Protein AF-A0A662KEY3-F1 (afdb_monomer_lite)

pLDDT: mean 93.55, std 8.02, range [54.94, 98.5]

Sequence (90 aa):
MKEKNYEIYVLPHSHIDTCWYWDYPKAKTYSRKVLENALNLLKEDPNYTFCQDQVTVLKAFWEELDDENRRLLKAFIKEGRFEVVGGMYV

Structure (mmCIF, N/CA/C/O backbone):
data_AF-A0A662KEY3-F1
#
_entry.id   AF-A0A662KEY3-F1
#
loop_
_atom_site.group_PDB
_atom_site.id
_atom_site.type_symbol
_atom_site.label_atom_id
_atom_site.label_alt_id
_atom_site.label_comp_id
_atom_site.label_asym_id
_atom_site.label_entity_id
_atom_site.label_seq_id
_atom_site.pdbx_PDB_ins_code
_atom_site.Cartn_x
_atom_site.Cartn_y
_atom_site.Cartn_z
_atom_site.occupancy
_atom_site.B_iso_or_equiv
_atom_site.auth_seq_id
_atom_site.auth_comp_id
_atom_site.auth_asym_id
_atom_site.auth_atom_id
_atom_site.pdbx_PDB_model_num
ATOM 1 N N . MET A 1 1 ? -28.066 19.401 28.586 1.00 54.94 1 MET A N 1
ATOM 2 C CA . MET A 1 1 ? -27.758 19.351 27.139 1.00 54.94 1 MET A CA 1
ATOM 3 C C . MET A 1 1 ? -27.459 17.897 26.803 1.00 54.94 1 MET A C 1
ATOM 5 O O . MET A 1 1 ? -26.724 17.295 27.569 1.00 54.94 1 MET A O 1
ATOM 9 N N . LYS A 1 2 ? -28.081 17.293 25.778 1.00 61.28 2 LYS A N 1
ATOM 10 C CA . LYS A 1 2 ? 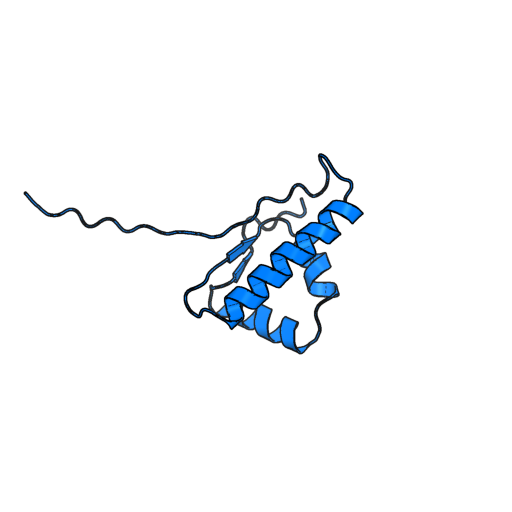-27.727 15.918 25.372 1.00 61.28 2 LYS A CA 1
ATOM 11 C C . LYS A 1 2 ? -26.314 15.947 24.787 1.00 61.28 2 LYS A C 1
ATOM 13 O O . LYS A 1 2 ? -26.077 16.733 23.871 1.00 61.28 2 LYS A O 1
ATOM 18 N N . GLU A 1 3 ? -25.408 15.132 25.317 1.00 74.94 3 GLU A N 1
ATOM 19 C CA . GLU A 1 3 ? -24.106 14.899 24.691 1.00 74.94 3 GLU A CA 1
ATOM 20 C C . GLU A 1 3 ? -24.334 14.345 23.282 1.00 74.94 3 GLU A C 1
A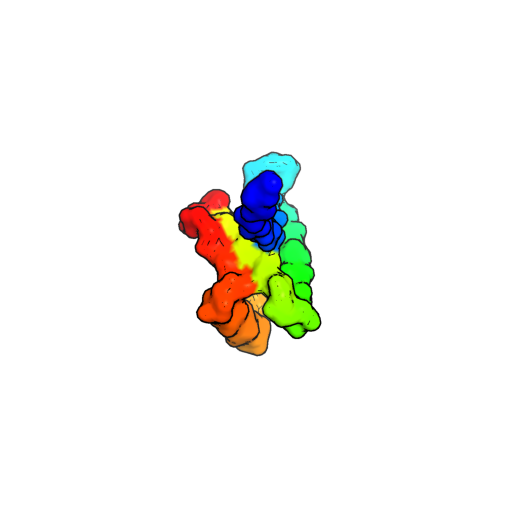TOM 22 O O . GLU A 1 3 ? -25.103 13.402 23.082 1.00 74.94 3 GLU A O 1
ATOM 27 N N . LYS A 1 4 ? -23.729 14.993 22.285 1.00 78.94 4 LYS A N 1
ATOM 28 C CA . LYS A 1 4 ? -23.674 14.468 20.923 1.00 78.94 4 LYS A CA 1
ATOM 29 C C . LYS A 1 4 ? -22.405 13.636 20.815 1.00 78.94 4 LYS A C 1
ATOM 31 O O . LYS A 1 4 ? -21.317 14.192 20.926 1.00 78.94 4 LYS A O 1
ATOM 36 N N . ASN A 1 5 ? -22.554 12.339 20.566 1.00 86.81 5 ASN A N 1
ATOM 37 C CA . ASN A 1 5 ? -21.433 11.499 20.165 1.00 86.81 5 ASN A CA 1
ATOM 38 C C . ASN A 1 5 ? -21.179 11.704 18.672 1.00 86.81 5 ASN A C 1
ATOM 40 O O . ASN A 1 5 ? -22.090 11.545 17.860 1.00 86.81 5 ASN A O 1
ATOM 44 N N . TYR A 1 6 ? -19.947 12.074 18.334 1.00 90.88 6 TYR A N 1
ATOM 45 C CA . TYR A 1 6 ? -19.460 12.116 16.962 1.00 90.88 6 TYR A CA 1
ATOM 46 C C . TYR A 1 6 ? -18.515 10.947 16.752 1.00 90.88 6 TYR A C 1
ATOM 48 O O . TYR A 1 6 ? -17.656 10.681 17.591 1.00 90.88 6 TYR A O 1
ATOM 56 N N . GLU A 1 7 ? -18.668 10.279 15.620 1.00 94.38 7 GLU A N 1
ATOM 57 C CA . GLU A 1 7 ? -17.713 9.291 15.150 1.00 94.38 7 GLU A CA 1
ATOM 58 C C . GLU A 1 7 ? -16.821 9.962 14.106 1.00 94.38 7 GLU A C 1
ATOM 60 O O . GLU A 1 7 ? -17.314 10.633 13.196 1.00 94.38 7 GLU A O 1
ATOM 65 N N . ILE A 1 8 ? -15.507 9.855 14.288 1.00 93.06 8 ILE A N 1
ATOM 66 C CA . ILE A 1 8 ? -14.512 10.470 13.410 1.00 93.06 8 ILE A CA 1
ATOM 67 C C . ILE A 1 8 ? -13.675 9.346 12.823 1.00 93.06 8 ILE A C 1
ATOM 69 O O . ILE A 1 8 ? -13.010 8.618 13.557 1.00 93.06 8 ILE A O 1
ATOM 73 N N . TYR A 1 9 ? -13.679 9.246 11.499 1.00 92.81 9 TYR A N 1
ATOM 74 C CA . TYR A 1 9 ? -12.831 8.319 10.766 1.00 92.81 9 TYR A CA 1
ATOM 75 C C . TYR A 1 9 ? -11.646 9.075 10.177 1.00 92.81 9 TYR A C 1
ATOM 77 O O . TYR A 1 9 ? -11.816 10.093 9.504 1.00 92.81 9 TYR A O 1
ATOM 85 N N . VAL A 1 10 ? -10.444 8.564 10.424 1.00 94.31 10 VAL A N 1
ATOM 86 C CA . VAL A 1 10 ? -9.208 9.059 9.818 1.00 94.31 10 VAL A CA 1
ATOM 87 C C . VAL A 1 10 ? -8.756 8.009 8.815 1.00 94.31 10 VAL A C 1
ATOM 89 O O . VAL A 1 10 ? -8.506 6.874 9.205 1.00 94.31 10 VAL A O 1
ATOM 92 N N . LEU A 1 11 ? -8.680 8.382 7.536 1.00 92.75 11 LEU A N 1
ATOM 93 C CA . LEU A 1 11 ? -8.298 7.480 6.450 1.00 92.75 11 LEU A CA 1
ATOM 94 C C . LEU A 1 11 ? -6.973 7.950 5.840 1.00 92.75 11 LEU A C 1
ATOM 96 O O . LEU A 1 11 ? -6.960 8.937 5.098 1.00 92.75 11 LEU A O 1
ATOM 100 N N . PRO A 1 12 ? -5.851 7.289 6.158 1.00 97.19 12 PRO A N 1
ATOM 101 C CA . PRO A 1 12 ? -4.574 7.578 5.524 1.00 97.19 12 PRO A CA 1
ATOM 102 C C . PRO A 1 12 ? -4.603 7.232 4.029 1.00 97.19 12 PRO A C 1
ATOM 104 O O . PRO A 1 12 ? -5.013 6.142 3.639 1.00 97.19 12 PRO A O 1
ATOM 107 N N . HIS A 1 13 ? -4.145 8.170 3.204 1.00 95.94 13 HIS A N 1
ATOM 108 C CA . HIS A 1 13 ? -4.142 8.088 1.743 1.00 95.94 13 HIS A CA 1
ATOM 109 C C . HIS A 1 13 ? -2.966 8.895 1.180 1.00 95.94 13 HIS A C 1
ATOM 111 O O . HIS A 1 13 ? -2.533 9.876 1.797 1.00 95.94 13 HIS A O 1
ATOM 117 N N . SER A 1 14 ? -2.477 8.531 -0.008 1.00 94.69 14 SER A N 1
ATOM 118 C CA . SER A 1 14 ? -1.531 9.352 -0.764 1.00 94.69 14 SER A CA 1
ATOM 119 C C . SER A 1 14 ? -2.023 9.564 -2.190 1.00 94.69 14 SER A C 1
ATOM 121 O O . SER A 1 14 ? -2.035 8.639 -2.993 1.00 94.69 14 SER A O 1
ATOM 123 N N . HIS A 1 15 ? -2.363 10.811 -2.521 1.00 93.50 15 HIS A N 1
ATOM 124 C CA . HIS A 1 15 ? -2.676 11.178 -3.901 1.00 93.50 15 HIS A CA 1
ATOM 125 C C . HIS A 1 15 ? -1.414 11.091 -4.756 1.00 93.50 15 HIS A C 1
ATOM 127 O O . HIS A 1 15 ? -0.399 11.709 -4.413 1.00 93.50 15 HIS A O 1
ATOM 133 N N . ILE A 1 16 ? -1.473 10.344 -5.859 1.00 92.75 16 ILE A N 1
ATOM 134 C CA . ILE A 1 16 ? -0.335 10.157 -6.757 1.00 92.75 16 ILE A CA 1
ATOM 135 C C . ILE A 1 16 ? -0.759 10.445 -8.190 1.00 92.75 16 ILE A C 1
ATOM 137 O O . ILE A 1 16 ? -1.402 9.630 -8.846 1.00 92.75 16 ILE A O 1
ATOM 141 N N . ASP A 1 17 ? -0.281 11.564 -8.725 1.00 93.44 17 ASP A N 1
ATOM 142 C CA . ASP A 1 17 ? -0.379 11.824 -10.155 1.00 93.44 17 ASP A CA 1
ATOM 143 C C . ASP A 1 17 ? 0.648 10.974 -10.911 1.00 93.44 17 ASP A C 1
ATOM 145 O O . ASP A 1 17 ? 1.864 11.168 -10.808 1.00 93.44 17 ASP A O 1
ATOM 149 N N . THR A 1 18 ? 0.154 10.014 -11.689 1.00 90.56 18 THR A N 1
ATOM 150 C CA . THR A 1 18 ? 0.984 9.045 -12.420 1.00 90.56 18 THR A CA 1
ATOM 151 C C . THR A 1 18 ? 1.754 9.675 -13.579 1.00 90.56 18 THR A C 1
ATOM 153 O O . THR A 1 18 ? 2.801 9.156 -13.964 1.00 90.56 18 THR A O 1
ATOM 156 N N . CYS A 1 19 ? 1.267 10.799 -14.112 1.00 90.69 19 CYS A N 1
ATOM 157 C CA . CYS A 1 19 ? 1.931 11.655 -15.095 1.00 90.69 19 CYS A CA 1
ATOM 158 C C . CYS A 1 19 ? 1.435 13.101 -14.935 1.00 90.69 19 CYS A C 1
ATOM 160 O O . CYS A 1 19 ? 0.372 13.454 -15.443 1.00 90.69 19 CYS A O 1
ATOM 162 N N . TRP A 1 20 ? 2.210 13.943 -14.250 1.00 91.25 20 TRP A N 1
ATOM 163 C CA . TRP A 1 20 ? 1.935 15.382 -14.141 1.00 91.25 20 TRP A CA 1
ATOM 164 C C . TRP A 1 20 ? 3.240 16.179 -14.123 1.00 91.25 20 TRP A C 1
ATOM 166 O O . TRP A 1 20 ? 3.785 16.484 -15.180 1.00 91.25 20 TRP A O 1
ATOM 176 N N . TYR A 1 21 ? 3.785 16.473 -12.937 1.00 93.62 21 TYR A N 1
ATOM 177 C CA . TYR A 1 21 ? 5.085 17.141 -12.809 1.00 93.62 21 TYR A CA 1
ATOM 178 C C . TYR A 1 21 ? 6.261 16.226 -13.189 1.00 93.62 21 TYR A C 1
ATOM 180 O O . TYR A 1 21 ? 7.309 16.688 -13.644 1.00 93.62 21 TYR A O 1
ATOM 188 N N . TRP A 1 22 ? 6.085 14.918 -13.004 1.00 94.75 22 TRP A N 1
ATOM 189 C CA . TRP A 1 22 ? 7.031 13.889 -13.412 1.00 94.75 22 TRP A CA 1
ATOM 190 C C . TRP A 1 22 ? 6.415 12.958 -14.446 1.00 94.75 22 TRP A C 1
ATOM 192 O O . TRP A 1 22 ? 5.194 12.806 -14.517 1.00 94.75 22 TRP A O 1
ATOM 202 N N . ASP A 1 23 ? 7.290 12.318 -15.215 1.00 95.88 23 ASP A N 1
ATOM 203 C CA . ASP A 1 23 ? 6.924 11.182 -16.041 1.00 95.88 23 ASP A CA 1
ATOM 204 C C . ASP A 1 23 ? 6.642 9.941 -15.179 1.00 95.88 23 ASP A C 1
ATOM 206 O O . ASP A 1 23 ? 7.013 9.853 -14.001 1.00 95.88 23 ASP A O 1
ATOM 210 N N . TYR A 1 24 ? 5.980 8.955 -15.786 1.00 94.31 24 TYR A N 1
ATOM 211 C CA . TYR A 1 24 ? 5.579 7.738 -15.088 1.00 94.31 24 TYR A CA 1
ATOM 212 C C . TYR A 1 24 ? 6.736 6.987 -14.406 1.00 94.31 24 TYR A C 1
ATOM 214 O O . TYR A 1 24 ? 6.562 6.592 -13.255 1.00 94.31 24 TYR A O 1
ATOM 222 N N . PRO A 1 25 ? 7.926 6.792 -15.016 1.00 95.25 25 PRO A N 1
ATOM 223 C CA . PRO A 1 25 ? 9.031 6.098 -14.348 1.00 95.25 25 PRO A CA 1
ATOM 224 C C . PRO A 1 25 ? 9.444 6.747 -13.022 1.00 95.25 25 PRO A C 1
ATOM 226 O O . PRO A 1 25 ? 9.690 6.054 -12.023 1.00 95.25 25 PRO A O 1
ATOM 229 N N . LYS A 1 26 ? 9.493 8.082 -12.989 1.00 95.62 26 LYS A N 1
ATOM 230 C CA . LYS A 1 26 ? 9.829 8.810 -11.771 1.00 95.62 26 LYS A CA 1
ATOM 231 C C . LYS A 1 26 ? 8.677 8.778 -10.772 1.00 95.62 26 LYS A C 1
ATOM 233 O O . LYS A 1 26 ? 8.939 8.474 -9.608 1.00 95.62 26 LYS A O 1
ATOM 238 N N . ALA A 1 27 ? 7.432 8.989 -11.208 1.00 94.88 27 ALA A N 1
ATOM 239 C CA . ALA A 1 27 ? 6.255 8.840 -10.348 1.00 94.88 27 ALA A CA 1
ATOM 240 C C . ALA A 1 27 ? 6.225 7.448 -9.694 1.00 94.88 27 ALA A C 1
ATOM 242 O O . ALA A 1 27 ? 6.269 7.355 -8.470 1.00 94.88 27 ALA A O 1
ATOM 243 N N . LYS A 1 28 ? 6.328 6.377 -10.495 1.00 95.38 28 LYS A N 1
ATOM 244 C CA . LYS A 1 28 ? 6.396 4.975 -10.053 1.00 95.38 28 LYS A CA 1
ATOM 245 C C . LYS A 1 28 ? 7.446 4.755 -8.957 1.00 95.38 28 LYS A C 1
ATOM 247 O O . LYS A 1 28 ? 7.164 4.086 -7.966 1.00 95.38 28 LYS A O 1
ATOM 252 N N . THR A 1 29 ? 8.645 5.324 -9.108 1.00 95.69 29 THR A N 1
ATOM 253 C CA . THR A 1 29 ? 9.731 5.177 -8.120 1.00 95.69 29 THR A CA 1
ATOM 254 C C . THR A 1 29 ? 9.360 5.778 -6.762 1.00 95.69 29 THR A C 1
ATOM 256 O O . THR A 1 29 ? 9.656 5.189 -5.721 1.00 95.69 29 THR A O 1
ATOM 259 N N . TYR A 1 30 ? 8.710 6.944 -6.743 1.00 95.50 30 TYR A N 1
ATOM 260 C CA . TYR A 1 30 ? 8.250 7.559 -5.495 1.00 95.50 30 TYR A CA 1
ATOM 261 C C . TYR A 1 30 ? 7.020 6.851 -4.926 1.00 95.50 30 TYR A C 1
ATOM 263 O O . TYR A 1 30 ? 6.973 6.617 -3.719 1.00 95.50 30 TYR A O 1
ATOM 271 N N . SER A 1 31 ? 6.078 6.434 -5.775 1.00 95.69 31 SER A N 1
ATOM 272 C CA . SER A 1 31 ? 4.908 5.655 -5.361 1.00 95.69 31 SER A CA 1
ATOM 273 C C . SER A 1 31 ? 5.308 4.360 -4.671 1.00 95.69 31 SER A C 1
ATOM 275 O O . SER A 1 31 ? 4.737 4.016 -3.641 1.00 95.69 31 SER A O 1
ATOM 277 N N . ARG A 1 32 ? 6.341 3.67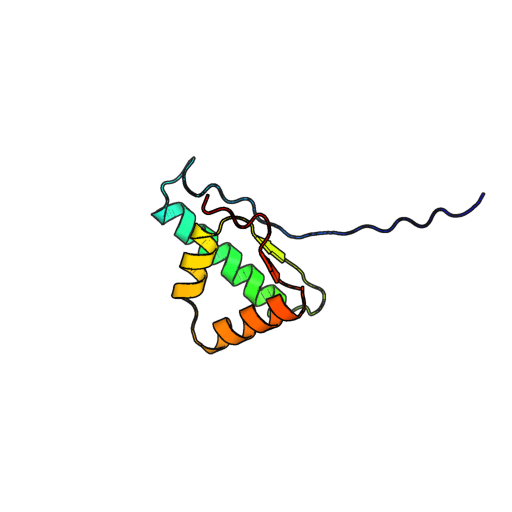7 -5.180 1.00 95.81 32 ARG A N 1
ATOM 278 C CA . ARG A 1 32 ? 6.897 2.486 -4.533 1.00 95.81 32 ARG A CA 1
ATOM 279 C C . ARG A 1 32 ? 7.304 2.779 -3.088 1.00 95.81 32 ARG A C 1
ATOM 281 O O . ARG A 1 32 ? 6.890 2.052 -2.198 1.00 95.81 32 ARG A O 1
ATOM 288 N N . LYS A 1 33 ? 8.050 3.860 -2.842 1.00 96.81 33 LYS A N 1
ATOM 289 C CA . LYS A 1 33 ? 8.496 4.227 -1.484 1.00 96.81 33 LYS A CA 1
ATOM 290 C C . LYS A 1 33 ? 7.322 4.507 -0.546 1.00 96.81 33 LYS A C 1
ATOM 292 O O . LYS A 1 33 ? 7.364 4.122 0.617 1.00 96.81 33 LYS A O 1
ATOM 297 N N . VAL A 1 34 ? 6.278 5.170 -1.047 1.00 97.56 34 VAL A N 1
ATOM 298 C CA . VAL A 1 34 ? 5.045 5.412 -0.280 1.00 97.56 34 VAL A CA 1
ATOM 299 C C . VAL A 1 34 ? 4.390 4.085 0.108 1.00 97.56 34 VAL A C 1
ATOM 301 O O . VAL A 1 34 ? 4.092 3.872 1.281 1.00 97.56 34 VAL A O 1
ATOM 304 N N . LEU A 1 35 ? 4.226 3.174 -0.853 1.00 97.81 35 LEU A N 1
ATOM 305 C CA . LEU A 1 35 ? 3.574 1.882 -0.636 1.00 97.81 35 LEU A CA 1
ATOM 306 C C . LEU A 1 35 ? 4.405 0.931 0.241 1.00 97.81 35 LEU A C 1
ATOM 308 O O . LEU A 1 35 ? 3.838 0.207 1.055 1.00 97.81 35 LEU A O 1
ATOM 312 N N . GLU A 1 36 ? 5.736 0.960 0.141 1.00 97.94 36 GLU A N 1
ATOM 313 C CA . GLU A 1 36 ? 6.635 0.227 1.045 1.00 97.94 36 GLU A CA 1
ATOM 314 C C . GLU A 1 36 ? 6.502 0.717 2.488 1.00 97.94 36 GLU A C 1
ATOM 316 O O . GLU A 1 36 ? 6.379 -0.092 3.408 1.00 97.94 36 GLU A O 1
ATOM 321 N N . ASN A 1 37 ? 6.473 2.036 2.689 1.00 98.12 37 ASN A N 1
ATOM 322 C CA . ASN A 1 37 ? 6.282 2.615 4.014 1.00 98.12 37 ASN A CA 1
ATOM 323 C C . ASN A 1 37 ? 4.900 2.268 4.579 1.00 98.12 37 ASN A C 1
ATOM 325 O O . ASN A 1 37 ? 4.808 1.865 5.736 1.00 98.12 37 ASN A O 1
ATOM 329 N N . ALA A 1 38 ? 3.841 2.350 3.766 1.00 98.19 38 ALA A N 1
ATOM 330 C CA . ALA A 1 38 ? 2.501 1.932 4.174 1.00 98.19 38 ALA A CA 1
ATOM 331 C C . ALA A 1 38 ? 2.467 0.442 4.562 1.00 98.19 38 ALA A C 1
ATOM 333 O O . ALA A 1 38 ? 1.902 0.086 5.595 1.00 98.19 38 ALA A O 1
ATOM 334 N N . LEU A 1 39 ? 3.121 -0.430 3.786 1.00 98.38 39 LEU A N 1
ATOM 335 C CA . LEU A 1 39 ? 3.216 -1.858 4.093 1.00 98.38 39 LEU A CA 1
ATOM 336 C C . LEU A 1 39 ? 3.971 -2.125 5.405 1.00 98.38 39 LEU A C 1
ATOM 338 O O . LEU A 1 39 ? 3.581 -3.019 6.153 1.00 98.38 39 LEU A O 1
ATOM 342 N N . ASN A 1 40 ? 5.030 -1.371 5.699 1.00 98.44 40 ASN A N 1
ATOM 343 C CA . ASN A 1 40 ? 5.757 -1.499 6.963 1.00 98.44 40 ASN A CA 1
ATOM 344 C C . ASN A 1 40 ? 4.915 -1.018 8.151 1.00 98.44 40 ASN A C 1
ATOM 346 O O . ASN A 1 40 ? 4.800 -1.740 9.136 1.00 98.44 40 ASN A O 1
ATOM 350 N N . LEU A 1 41 ? 4.225 0.117 8.020 1.00 98.50 41 LEU A N 1
ATOM 351 C CA . LEU A 1 41 ? 3.304 0.611 9.049 1.00 98.50 41 LEU A CA 1
ATOM 352 C C . LEU A 1 41 ? 2.160 -0.376 9.325 1.00 98.50 41 LEU A C 1
ATOM 354 O O . LEU A 1 41 ? 1.799 -0.590 10.479 1.00 98.50 41 LEU A O 1
ATOM 358 N N . LEU A 1 42 ? 1.641 -1.052 8.294 1.00 98.38 42 LEU A N 1
ATOM 359 C CA . LEU A 1 42 ? 0.641 -2.112 8.467 1.00 98.38 42 LEU A CA 1
ATOM 360 C C . LEU A 1 42 ? 1.159 -3.304 9.289 1.00 98.38 42 LEU A C 1
ATOM 362 O O . LEU A 1 42 ? 0.383 -3.918 10.030 1.00 98.38 42 LEU A O 1
ATOM 366 N N . LYS A 1 43 ? 2.453 -3.632 9.176 1.00 98.19 43 LYS A N 1
ATOM 367 C CA . LYS A 1 43 ? 3.099 -4.683 9.979 1.00 98.19 43 LYS A CA 1
ATOM 368 C C . LYS A 1 43 ? 3.335 -4.238 11.423 1.00 98.19 43 LYS A C 1
ATOM 370 O O . LYS A 1 43 ? 3.242 -5.066 12.323 1.00 98.19 43 LYS A O 1
ATOM 375 N N . GLU A 1 44 ? 3.669 -2.967 11.628 1.00 98.38 44 GLU A N 1
ATOM 376 C CA . GLU A 1 44 ? 4.096 -2.429 12.925 1.00 98.38 44 GLU A CA 1
ATOM 377 C C . GLU A 1 44 ? 2.927 -2.036 13.838 1.00 98.38 44 GLU A C 1
ATOM 379 O O . GLU A 1 44 ? 2.987 -2.291 15.040 1.00 98.38 44 GLU A O 1
ATOM 384 N N . ASP A 1 45 ? 1.861 -1.449 13.289 1.00 97.81 45 ASP A N 1
ATOM 385 C CA . ASP A 1 45 ? 0.713 -0.970 14.066 1.00 97.81 45 ASP A CA 1
ATOM 386 C C . ASP A 1 45 ? -0.583 -1.652 13.610 1.00 97.81 45 ASP A C 1
ATOM 388 O O . ASP A 1 45 ? -1.070 -1.324 12.530 1.00 97.81 45 ASP A O 1
ATOM 392 N N . PRO A 1 46 ? -1.203 -2.538 14.418 1.00 96.19 46 PRO A N 1
ATOM 393 C CA . PRO A 1 46 ? -2.438 -3.240 14.057 1.00 96.19 46 PRO A CA 1
ATOM 394 C C . PRO A 1 46 ? -3.650 -2.319 13.840 1.00 96.19 46 PRO A C 1
ATOM 396 O O . PRO A 1 46 ? -4.626 -2.759 13.234 1.00 96.19 46 PRO A O 1
ATOM 399 N N . ASN A 1 47 ? -3.607 -1.063 14.296 1.00 96.19 47 ASN A N 1
ATOM 400 C CA . ASN A 1 47 ? -4.680 -0.085 14.085 1.00 96.19 47 ASN A CA 1
ATOM 401 C C . ASN A 1 47 ? -4.460 0.785 12.844 1.00 96.19 47 ASN A C 1
ATOM 403 O O . ASN A 1 47 ? -5.367 1.513 12.436 1.00 96.19 47 ASN A O 1
ATOM 407 N N . TYR A 1 48 ? -3.274 0.726 12.237 1.00 98.00 48 TYR A N 1
ATOM 408 C CA . TYR A 1 48 ? -2.998 1.480 11.028 1.00 98.00 48 TYR A CA 1
ATOM 409 C C . TYR A 1 48 ? -3.839 0.950 9.865 1.00 98.00 48 TYR A C 1
ATOM 411 O O . TYR A 1 48 ? -3.949 -0.266 9.660 1.00 98.00 48 TYR A O 1
ATOM 419 N N . THR A 1 49 ? -4.405 1.888 9.109 1.00 98.06 49 THR A N 1
ATOM 420 C CA . THR A 1 49 ? -5.129 1.649 7.862 1.00 98.06 49 THR A CA 1
ATOM 421 C C . THR A 1 49 ? -4.533 2.510 6.754 1.00 98.06 49 THR A C 1
ATOM 423 O O . THR A 1 49 ? -3.904 3.533 7.024 1.00 98.06 49 THR A O 1
ATOM 426 N N . PHE A 1 50 ? -4.702 2.098 5.503 1.00 98.19 50 PHE A N 1
ATOM 427 C CA . PHE A 1 50 ? -4.271 2.870 4.343 1.00 98.19 50 PHE A CA 1
ATOM 428 C C . PHE A 1 50 ? -5.166 2.562 3.147 1.00 98.19 50 PHE A C 1
ATOM 430 O O . PHE A 1 50 ? -5.597 1.420 2.976 1.00 98.19 50 PHE A O 1
ATOM 437 N N . CYS A 1 51 ? -5.418 3.545 2.291 1.00 96.88 51 CYS A N 1
ATOM 438 C CA . CYS A 1 51 ? -6.059 3.307 1.005 1.00 96.88 51 CYS A CA 1
ATOM 439 C C . CYS A 1 51 ? -5.287 3.934 -0.154 1.00 96.88 51 CYS A C 1
ATOM 441 O O . CYS A 1 51 ? -4.583 4.929 0.020 1.00 96.88 51 CYS A O 1
ATOM 443 N N . GLN A 1 52 ? -5.424 3.331 -1.337 1.00 96.06 52 GLN A N 1
ATOM 444 C CA . GLN A 1 52 ? -4.818 3.832 -2.570 1.00 96.06 52 GLN A CA 1
ATOM 445 C C . GLN A 1 52 ? -5.721 3.614 -3.779 1.00 96.06 52 GLN A C 1
ATOM 447 O O . GLN A 1 52 ? -6.366 2.567 -3.890 1.00 96.06 52 GLN A O 1
ATOM 452 N N . ASP A 1 53 ? -5.712 4.577 -4.699 1.00 93.56 53 ASP A N 1
ATOM 453 C CA . ASP A 1 53 ? -6.615 4.648 -5.845 1.00 93.56 53 ASP A CA 1
ATOM 454 C C . ASP A 1 53 ? -6.014 4.342 -7.219 1.00 93.56 53 ASP A C 1
ATOM 456 O O . ASP A 1 53 ? -6.704 3.749 -8.054 1.00 93.56 53 ASP A O 1
ATOM 460 N N . GLN A 1 54 ? -4.743 4.664 -7.468 1.00 93.56 54 GLN A N 1
ATOM 461 C CA . GLN A 1 54 ? -4.167 4.467 -8.805 1.00 93.56 54 GLN A CA 1
ATOM 462 C C . GLN A 1 54 ? -3.714 3.012 -9.029 1.00 93.56 54 GLN A C 1
ATOM 464 O O . GLN A 1 54 ? -2.719 2.530 -8.473 1.00 93.56 54 GLN A O 1
ATOM 469 N N . VAL A 1 55 ? -4.399 2.288 -9.919 1.00 92.75 55 VAL A N 1
ATOM 470 C CA . VAL A 1 55 ? -4.088 0.874 -10.213 1.00 92.75 55 VAL A CA 1
ATOM 471 C C . VAL A 1 55 ? -2.719 0.710 -10.874 1.00 92.75 55 VAL A C 1
ATOM 473 O O . VAL A 1 55 ? -2.051 -0.299 -10.649 1.00 92.75 55 VAL A O 1
ATOM 476 N N . THR A 1 56 ? -2.252 1.679 -11.664 1.00 93.38 56 THR A N 1
ATOM 477 C CA . THR A 1 56 ? -0.935 1.589 -12.321 1.00 93.38 56 THR A CA 1
ATOM 478 C C . THR A 1 56 ? 0.225 1.538 -11.333 1.00 93.38 56 THR A C 1
ATOM 480 O O . THR A 1 56 ? 1.185 0.803 -11.577 1.00 93.38 56 THR A O 1
ATOM 483 N N . VAL A 1 57 ? 0.158 2.268 -10.216 1.00 93.69 57 VAL A N 1
ATOM 484 C CA . VAL A 1 57 ? 1.212 2.215 -9.187 1.00 93.69 57 VAL A CA 1
ATOM 485 C C . VAL A 1 57 ? 1.066 0.983 -8.304 1.00 93.69 57 VAL A C 1
ATOM 487 O O . VAL A 1 57 ? 2.071 0.352 -7.985 1.00 93.69 57 VAL A O 1
ATOM 490 N N . LEU A 1 58 ? -0.169 0.572 -7.997 1.00 95.44 58 LEU A N 1
ATOM 491 C CA . LEU A 1 58 ? -0.447 -0.660 -7.254 1.00 95.44 58 LEU A CA 1
ATOM 492 C C . LEU A 1 58 ? 0.030 -1.904 -8.004 1.00 95.44 58 LEU A C 1
ATOM 494 O O . LEU A 1 58 ? 0.666 -2.775 -7.413 1.00 95.44 58 LEU A O 1
ATOM 498 N N . LYS A 1 59 ? -0.230 -1.977 -9.313 1.00 95.19 59 LYS A N 1
ATOM 499 C CA . LYS A 1 59 ? 0.251 -3.059 -10.176 1.00 95.19 59 LYS A CA 1
ATOM 500 C C . LYS A 1 59 ? 1.776 -3.112 -10.176 1.00 95.19 59 LYS A C 1
ATOM 502 O O . LYS A 1 59 ? 2.348 -4.175 -9.954 1.00 95.19 59 LYS A O 1
ATOM 507 N N . ALA A 1 60 ? 2.421 -1.969 -10.399 1.00 94.88 60 ALA A N 1
ATOM 508 C CA . ALA A 1 60 ? 3.873 -1.886 -10.428 1.00 94.88 60 ALA A CA 1
ATOM 509 C C . ALA A 1 60 ? 4.503 -2.296 -9.087 1.00 94.88 60 ALA A C 1
ATOM 511 O O . ALA A 1 60 ? 5.491 -3.024 -9.073 1.00 94.88 60 ALA A O 1
ATOM 512 N N . PHE A 1 61 ? 3.903 -1.882 -7.969 1.00 97.00 61 PHE A N 1
ATOM 513 C CA . PHE A 1 61 ? 4.319 -2.302 -6.635 1.00 97.00 61 PHE A CA 1
ATOM 514 C C . PHE A 1 61 ? 4.142 -3.813 -6.434 1.00 97.00 61 PHE A C 1
ATOM 516 O O . PHE A 1 61 ? 5.081 -4.493 -6.030 1.00 97.00 61 PHE A O 1
ATOM 523 N N . TRP A 1 62 ? 2.977 -4.364 -6.788 1.00 97.31 62 TRP A N 1
ATOM 524 C CA . TRP A 1 62 ? 2.669 -5.793 -6.668 1.00 97.31 62 TRP A CA 1
ATOM 525 C C . TRP A 1 62 ? 3.650 -6.699 -7.428 1.00 97.31 62 TRP A C 1
ATOM 527 O O . TRP A 1 62 ? 4.053 -7.761 -6.933 1.00 97.31 62 TRP A O 1
ATOM 537 N N . GLU A 1 63 ? 4.031 -6.296 -8.640 1.00 96.81 63 GLU A N 1
ATOM 538 C CA . GLU A 1 63 ? 4.975 -7.033 -9.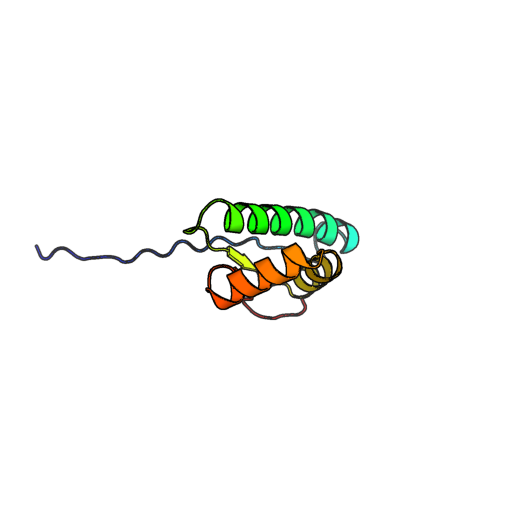486 1.00 96.81 63 GLU A CA 1
ATOM 539 C C . GLU A 1 63 ? 6.370 -7.135 -8.852 1.00 96.81 63 GLU A C 1
ATOM 541 O O . GLU A 1 63 ? 7.059 -8.129 -9.073 1.00 96.81 63 GLU A O 1
ATOM 546 N N . GLU A 1 64 ? 6.743 -6.172 -8.009 1.00 95.94 64 GLU A N 1
ATOM 547 C CA . GLU A 1 64 ? 8.065 -6.076 -7.386 1.00 95.94 64 GLU A CA 1
ATOM 548 C C . GLU A 1 64 ? 8.136 -6.665 -5.964 1.00 95.94 64 GLU A C 1
ATOM 550 O O . GLU A 1 64 ? 9.229 -6.768 -5.403 1.00 95.94 64 GLU A O 1
ATOM 555 N N . LEU A 1 65 ? 6.999 -7.051 -5.376 1.00 97.62 65 LEU A N 1
ATOM 556 C CA . LEU A 1 65 ? 6.952 -7.705 -4.067 1.00 97.62 65 LEU A CA 1
ATOM 557 C C . LEU A 1 65 ? 7.413 -9.168 -4.137 1.00 97.62 65 LEU A C 1
ATOM 559 O O . LEU A 1 65 ? 7.032 -9.912 -5.046 1.00 97.62 65 LEU A O 1
ATOM 563 N N . ASP A 1 66 ? 8.148 -9.595 -3.110 1.00 98.06 66 ASP A N 1
ATOM 564 C CA . ASP A 1 66 ? 8.402 -11.011 -2.836 1.00 98.06 66 ASP A CA 1
ATOM 565 C C . ASP A 1 66 ? 7.132 -11.750 -2.364 1.00 98.06 66 ASP A C 1
ATOM 567 O O . ASP A 1 66 ? 6.092 -11.154 -2.059 1.00 98.06 66 ASP A O 1
ATOM 571 N N . ASP A 1 67 ? 7.208 -13.081 -2.306 1.00 98.12 67 ASP A N 1
ATOM 572 C CA . ASP A 1 67 ? 6.066 -13.927 -1.949 1.00 98.12 67 ASP A CA 1
ATOM 573 C C . ASP A 1 67 ? 5.553 -13.676 -0.525 1.00 98.12 67 ASP A C 1
ATOM 575 O O . ASP A 1 67 ? 4.352 -13.801 -0.268 1.00 98.12 67 ASP A O 1
ATOM 579 N N . GLU A 1 68 ? 6.429 -13.303 0.408 1.00 98.06 68 GLU A N 1
ATOM 580 C CA . GLU A 1 68 ? 6.035 -13.013 1.782 1.00 98.06 68 GLU A CA 1
ATOM 581 C C . GLU A 1 68 ? 5.199 -11.735 1.852 1.00 98.06 68 GLU A C 1
ATOM 583 O O . GLU A 1 68 ? 4.065 -11.759 2.342 1.00 98.06 68 GLU A O 1
ATOM 588 N N . ASN A 1 69 ? 5.712 -10.646 1.292 1.00 98.19 69 ASN A N 1
ATOM 589 C CA . ASN A 1 69 ? 5.041 -9.357 1.254 1.00 98.19 69 ASN A CA 1
ATOM 590 C C . ASN A 1 69 ? 3.752 -9.412 0.428 1.00 98.19 69 ASN A C 1
ATOM 592 O O . ASN A 1 69 ? 2.764 -8.778 0.799 1.00 98.19 69 ASN A O 1
ATOM 596 N N . ARG A 1 70 ? 3.697 -10.231 -0.631 1.00 98.38 70 ARG A N 1
ATOM 597 C CA . ARG A 1 70 ? 2.449 -10.502 -1.366 1.00 98.38 70 ARG A CA 1
ATOM 598 C C . ARG A 1 70 ? 1.388 -11.170 -0.498 1.00 98.38 70 ARG A C 1
ATOM 600 O O . ARG A 1 70 ? 0.212 -10.812 -0.600 1.00 98.38 70 ARG A O 1
ATOM 607 N N . ARG A 1 71 ? 1.768 -12.148 0.333 1.00 98.50 71 ARG A N 1
ATOM 608 C CA . ARG A 1 71 ? 0.832 -12.788 1.276 1.00 98.50 71 ARG A CA 1
ATOM 609 C C . ARG A 1 71 ? 0.353 -11.797 2.328 1.00 98.50 71 ARG A C 1
ATOM 611 O O . ARG A 1 71 ? -0.847 -11.751 2.581 1.00 98.50 71 ARG A O 1
ATOM 618 N N . LEU A 1 72 ? 1.262 -11.000 2.890 1.00 98.38 72 LEU A N 1
ATOM 619 C CA . LEU A 1 72 ? 0.928 -9.994 3.899 1.00 98.38 72 LEU A CA 1
ATOM 620 C C . LEU A 1 72 ? -0.010 -8.924 3.341 1.00 98.38 72 LEU A C 1
ATOM 622 O O . LEU A 1 72 ? -1.062 -8.686 3.921 1.00 98.38 72 LEU A O 1
ATOM 626 N N . LEU A 1 73 ? 0.298 -8.351 2.175 1.00 98.25 73 LEU A N 1
ATOM 627 C CA . LEU A 1 73 ? -0.568 -7.357 1.540 1.00 98.25 73 LEU A CA 1
ATOM 628 C C . LEU A 1 73 ? -1.973 -7.919 1.277 1.00 98.25 73 LEU A C 1
ATOM 630 O O . LEU A 1 73 ? -2.967 -7.270 1.589 1.00 98.25 73 LEU A O 1
ATOM 634 N N . LYS A 1 74 ? -2.076 -9.157 0.773 1.00 98.31 74 LYS A N 1
ATOM 635 C CA . LYS A 1 74 ? -3.370 -9.842 0.609 1.00 98.31 74 LYS A CA 1
ATOM 636 C C . LYS A 1 74 ? -4.107 -10.044 1.936 1.00 98.31 74 LYS A C 1
ATOM 638 O O . LYS A 1 74 ? -5.332 -9.943 1.953 1.00 98.31 74 LYS A O 1
ATOM 643 N N . ALA A 1 75 ? -3.392 -10.343 3.020 1.00 98.44 75 ALA A N 1
ATOM 644 C CA . ALA A 1 75 ? -3.983 -10.478 4.348 1.00 98.44 75 ALA A CA 1
ATOM 645 C C . ALA A 1 75 ? -4.529 -9.132 4.844 1.00 98.44 75 ALA A C 1
ATOM 647 O O . ALA A 1 75 ? -5.701 -9.068 5.194 1.00 98.44 75 ALA A O 1
ATOM 648 N N . PHE A 1 76 ? -3.752 -8.049 4.743 1.00 98.50 76 PHE A N 1
ATOM 649 C CA . PHE A 1 76 ? -4.198 -6.704 5.126 1.00 98.50 76 PHE A CA 1
ATOM 650 C C . PHE A 1 76 ? -5.396 -6.214 4.305 1.00 98.50 76 PHE A C 1
ATOM 652 O O . PHE A 1 76 ? -6.284 -5.566 4.854 1.00 98.50 76 PHE A O 1
ATOM 659 N N . ILE A 1 77 ? -5.468 -6.566 3.016 1.00 97.69 77 ILE A N 1
ATOM 660 C CA . ILE A 1 77 ? -6.653 -6.306 2.185 1.00 97.69 77 ILE A CA 1
ATOM 661 C C . ILE A 1 77 ? -7.864 -7.086 2.705 1.00 97.69 77 ILE A C 1
ATOM 663 O O . ILE A 1 77 ? -8.944 -6.525 2.864 1.00 97.69 77 ILE A O 1
ATOM 667 N N . LYS A 1 78 ? -7.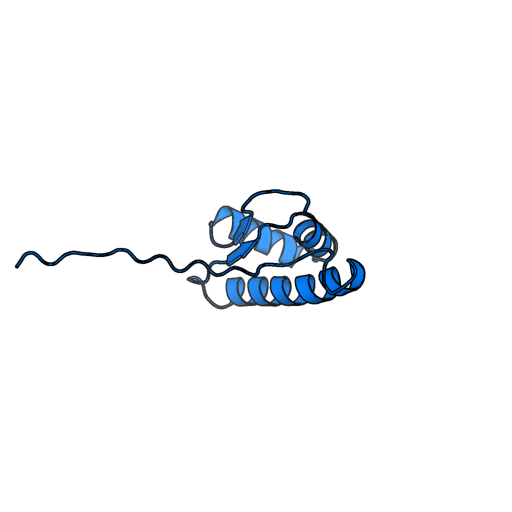697 -8.378 3.009 1.00 98.06 78 LYS A N 1
ATOM 668 C CA . LYS A 1 78 ? -8.779 -9.213 3.552 1.00 98.06 78 LYS A CA 1
ATOM 669 C C . LYS A 1 78 ? -9.250 -8.735 4.932 1.00 98.06 78 LYS A C 1
ATOM 671 O O . LYS A 1 78 ? -10.428 -8.868 5.247 1.00 98.06 78 LYS A O 1
ATOM 676 N N . GLU A 1 79 ? -8.337 -8.206 5.738 1.00 97.31 79 GLU A N 1
ATOM 677 C CA . GLU A 1 79 ? -8.607 -7.606 7.049 1.00 97.31 79 GLU A CA 1
ATOM 678 C C . GLU A 1 79 ? -9.283 -6.228 6.952 1.00 97.31 79 GLU A C 1
ATOM 680 O O . GLU A 1 79 ? -9.787 -5.739 7.957 1.00 97.31 79 GLU A O 1
ATOM 685 N N . GLY A 1 80 ? -9.300 -5.598 5.771 1.00 97.00 80 GLY A N 1
ATOM 686 C CA . GLY A 1 80 ? -9.832 -4.245 5.575 1.00 97.00 80 GLY A CA 1
ATOM 687 C C . GLY A 1 80 ? -8.888 -3.130 6.036 1.00 97.00 80 GLY A C 1
ATOM 688 O O . GLY A 1 80 ? -9.308 -1.988 6.187 1.00 97.00 80 GLY A O 1
ATOM 689 N N . ARG A 1 81 ? -7.609 -3.441 6.275 1.00 97.81 81 ARG A N 1
ATOM 690 C CA . ARG A 1 81 ? -6.599 -2.465 6.714 1.00 97.81 81 ARG A CA 1
ATOM 691 C C . ARG A 1 81 ? -5.860 -1.809 5.553 1.00 97.81 81 ARG A C 1
ATOM 693 O O . ARG A 1 81 ? -5.362 -0.699 5.699 1.00 97.81 81 ARG A O 1
ATOM 700 N N . PHE A 1 82 ? -5.809 -2.471 4.401 1.00 97.94 82 PHE A N 1
ATOM 701 C CA . PHE A 1 82 ? -5.404 -1.858 3.140 1.00 97.94 82 PHE A CA 1
ATOM 702 C C . PHE A 1 82 ? -6.581 -1.899 2.169 1.00 97.94 82 PHE A C 1
ATOM 704 O O . PHE A 1 82 ? -7.016 -2.987 1.794 1.00 97.94 82 PHE A O 1
ATOM 711 N N . GLU A 1 83 ? -7.072 -0.748 1.720 1.00 96.62 83 GLU A N 1
ATOM 712 C CA . GLU A 1 83 ? -8.190 -0.688 0.777 1.00 96.62 83 GLU A CA 1
ATOM 713 C C . GLU A 1 83 ? -7.752 -0.153 -0.590 1.00 96.62 83 GLU A C 1
ATOM 715 O O . GLU A 1 83 ? -7.131 0.904 -0.706 1.00 96.62 83 GLU A O 1
ATOM 720 N N . VAL A 1 84 ? -8.090 -0.886 -1.651 1.00 94.62 84 VAL A N 1
ATOM 721 C CA . VAL A 1 84 ? -7.977 -0.377 -3.022 1.00 94.62 84 VAL A CA 1
ATOM 722 C C . VAL A 1 84 ? -9.268 0.369 -3.333 1.00 94.62 84 VAL A C 1
ATOM 724 O O . VAL A 1 84 ? -10.320 -0.254 -3.468 1.00 94.62 84 VAL A O 1
ATOM 727 N N . VAL A 1 85 ? -9.190 1.692 -3.437 1.00 91.69 85 VAL A N 1
ATOM 728 C CA . VAL A 1 85 ? -10.354 2.570 -3.646 1.00 91.69 85 VAL A CA 1
ATOM 729 C C . VAL A 1 85 ? -10.372 3.090 -5.082 1.00 91.69 85 VAL A C 1
ATOM 731 O O . VAL A 1 85 ? -9.347 3.110 -5.738 1.00 91.69 85 VAL A O 1
ATOM 734 N N . GLY A 1 86 ? -11.526 3.453 -5.643 1.00 83.56 86 GLY A N 1
ATOM 735 C CA . GLY A 1 86 ? -11.631 3.967 -7.023 1.00 83.56 86 GLY A CA 1
ATOM 736 C C . GLY A 1 86 ? -11.402 2.932 -8.141 1.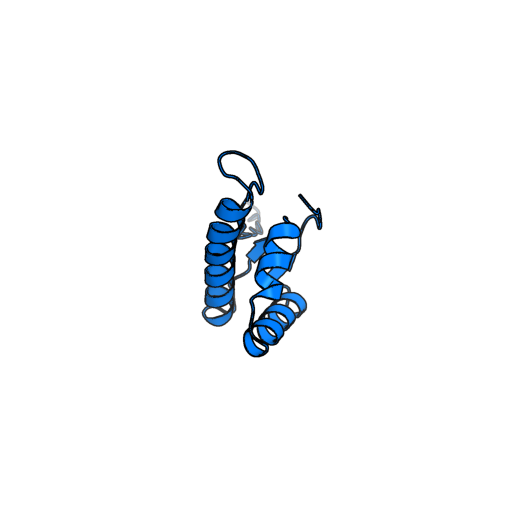00 83.56 86 GLY A C 1
ATOM 737 O O . GLY A 1 86 ? -12.227 2.830 -9.047 1.00 83.56 86 GLY A O 1
ATOM 738 N N . GLY A 1 87 ? -10.323 2.142 -8.083 1.00 74.31 87 GLY A N 1
ATOM 739 C CA . GLY A 1 87 ? -10.017 1.055 -9.018 1.00 74.31 87 GLY A CA 1
ATOM 740 C C . GLY A 1 87 ? -9.706 1.521 -10.442 1.00 74.31 87 GLY A C 1
ATOM 741 O O . GLY A 1 87 ? -9.836 0.738 -11.386 1.00 74.31 87 GLY A O 1
ATOM 742 N N . MET A 1 88 ? -9.329 2.789 -10.618 1.00 79.25 88 MET A N 1
ATOM 743 C CA . MET A 1 88 ? -9.062 3.361 -11.934 1.00 79.25 88 MET A CA 1
ATOM 744 C C . MET A 1 88 ? -7.627 3.078 -12.375 1.00 79.25 88 MET A C 1
ATOM 746 O O . MET A 1 88 ? -6.703 2.997 -11.571 1.00 79.25 88 MET A O 1
ATOM 750 N N . TYR A 1 89 ? -7.433 2.905 -13.684 1.00 79.94 89 TYR A N 1
ATOM 751 C CA . TYR A 1 89 ? -6.094 2.701 -14.243 1.00 79.94 89 TYR A CA 1
ATOM 752 C C . TYR A 1 89 ? -5.197 3.938 -14.069 1.00 79.94 89 TYR A C 1
ATOM 754 O O . TYR A 1 89 ? -3.977 3.812 -13.973 1.00 79.94 89 TYR A O 1
ATOM 762 N N . VAL A 1 90 ? -5.814 5.118 -14.032 1.00 63.41 90 VAL A N 1
ATOM 763 C CA . VAL A 1 90 ? -5.159 6.417 -13.858 1.00 63.41 90 VAL A CA 1
ATOM 764 C C . VAL A 1 90 ? -5.017 6.796 -12.398 1.00 63.41 90 VAL A C 1
ATOM 766 O O . VAL A 1 90 ? -5.936 6.459 -11.622 1.00 63.41 90 VAL A O 1
#

Foldseek 3Di:
DDDDDDDDDDEAEDDQDCDDPDHNVVSLVVLLVVVVVLLVCVVVDVPAAYEYEAVCSVVSNLVPDDPVSNVSVVVCCVVRRYYHPNNDND

Radius of gyration: 15.35 Å; chains: 1; bounding box: 38×33×43 Å

Secondary structure (DSSP, 8-state):
-PPPP-------B----SSSSS-HHHHHHHHHHHHHHHHHHHHH-TT--EEEEEHHHHHHHHHH--HHHHHHHHHHHHTTSEEEEEEE--